Protein AF-A0A3D3JJ40-F1 (afdb_monomer)

Secondary structure (DSSP, 8-state):
--SEEEEEETTEEEEEE-TT----S----------S---EEEE-SS-EEEEEEEE--SEEEEEEEES-EEEEEEEEEEEEEEEEES-EEEEEEEEEEEEEEEE-SS-EEEEEEEEEEEEEEEE-SS-EEEEEEEEEEEEEE-SS-EEEEES--SEEEEEE-TT-EEEE-

Structure (mmCIF, N/CA/C/O backbone):
data_AF-A0A3D3JJ40-F1
#
_entry.id   AF-A0A3D3JJ40-F1
#
loop_
_atom_site.group_PDB
_atom_site.id
_atom_site.type_symbol
_atom_site.label_atom_id
_atom_site.label_alt_id
_atom_site.label_comp_id
_atom_site.label_asym_id
_atom_site.label_entity_id
_atom_site.label_seq_id
_atom_site.pdbx_PDB_ins_code
_atom_site.Cartn_x
_atom_site.Cartn_y
_atom_site.Cartn_z
_atom_site.occupancy
_atom_site.B_iso_or_equiv
_atom_site.auth_seq_id
_atom_site.auth_comp_id
_atom_site.auth_asym_id
_atom_site.auth_atom_id
_atom_site.pdbx_PDB_model_num
ATOM 1 N N . MET A 1 1 ? 10.612 1.073 -31.076 1.00 55.91 1 MET A N 1
ATOM 2 C CA . MET A 1 1 ? 10.721 1.375 -29.631 1.00 55.91 1 MET A CA 1
ATOM 3 C C . MET A 1 1 ? 11.819 0.487 -29.043 1.00 55.91 1 MET A C 1
ATOM 5 O O . MET A 1 1 ? 11.496 -0.611 -28.629 1.00 55.91 1 MET A O 1
ATOM 9 N N . PRO A 1 2 ? 13.107 0.867 -29.089 1.00 59.91 2 PRO A N 1
ATOM 10 C CA . PRO A 1 2 ? 14.167 -0.148 -29.028 1.00 59.91 2 PRO A CA 1
ATOM 11 C C . PRO A 1 2 ? 14.616 -0.590 -27.623 1.00 59.91 2 PRO A C 1
ATOM 13 O O . PRO A 1 2 ? 15.440 -1.486 -27.546 1.00 59.91 2 PRO A O 1
ATOM 16 N N . TYR A 1 3 ? 14.097 -0.005 -26.535 1.00 67.44 3 TYR A N 1
ATOM 17 C CA . TYR A 1 3 ? 14.652 -0.228 -25.184 1.00 67.44 3 TYR A CA 1
ATOM 18 C C . TYR A 1 3 ? 13.647 -0.715 -24.138 1.00 67.44 3 TYR A C 1
ATOM 20 O O . TYR A 1 3 ? 14.037 -0.947 -23.003 1.00 67.44 3 TYR A O 1
ATOM 28 N N . VAL A 1 4 ? 12.360 -0.835 -24.488 1.00 73.00 4 VAL A N 1
ATOM 29 C CA . VAL A 1 4 ? 11.354 -1.420 -23.587 1.00 73.00 4 VAL A CA 1
ATOM 30 C C . VAL A 1 4 ? 11.222 -2.887 -23.958 1.00 73.00 4 VAL A C 1
ATOM 32 O O . VAL A 1 4 ? 10.789 -3.202 -25.066 1.00 73.00 4 VAL A O 1
ATOM 35 N N . GLN A 1 5 ? 11.602 -3.765 -23.041 1.00 78.06 5 GLN A N 1
ATOM 36 C CA . GLN A 1 5 ? 11.422 -5.198 -23.175 1.00 78.06 5 GLN A CA 1
ATOM 37 C C . GLN A 1 5 ? 10.093 -5.603 -22.542 1.00 78.06 5 GLN A C 1
ATOM 39 O O . GLN A 1 5 ? 9.792 -5.257 -21.399 1.00 78.06 5 GLN A O 1
ATOM 44 N N . THR A 1 6 ? 9.305 -6.356 -23.302 1.00 84.25 6 THR A N 1
ATOM 45 C CA . THR A 1 6 ? 8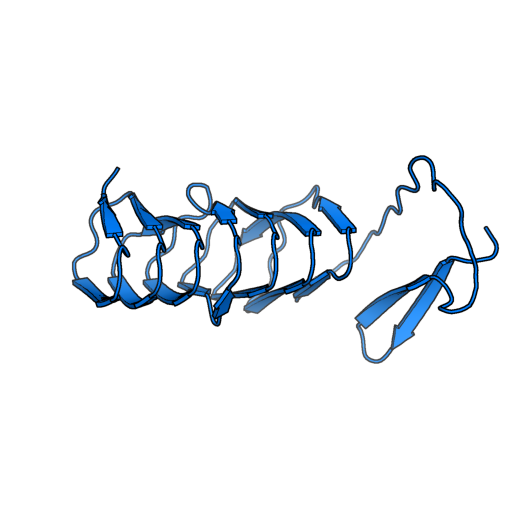.035 -6.931 -22.861 1.00 84.25 6 THR A CA 1
ATOM 46 C C . THR A 1 6 ? 8.141 -8.444 -22.945 1.00 84.25 6 THR A C 1
ATOM 48 O O . THR A 1 6 ? 8.342 -8.978 -24.039 1.00 84.25 6 THR A O 1
ATOM 51 N N . ARG A 1 7 ? 8.003 -9.148 -21.823 1.00 85.31 7 ARG A N 1
ATOM 52 C CA . ARG A 1 7 ? 7.985 -10.618 -21.805 1.00 85.31 7 ARG A CA 1
ATOM 53 C C . ARG A 1 7 ? 6.913 -11.140 -20.865 1.00 85.31 7 ARG A C 1
ATOM 55 O O . ARG A 1 7 ? 6.553 -10.464 -19.909 1.00 85.31 7 ARG A O 1
ATOM 62 N N . VAL A 1 8 ? 6.403 -12.335 -21.142 1.00 88.31 8 VAL A N 1
ATOM 63 C CA . VAL A 1 8 ? 5.472 -13.034 -20.251 1.00 88.31 8 VAL A CA 1
ATOM 64 C C . VAL A 1 8 ? 6.174 -14.271 -19.714 1.00 88.31 8 VAL A C 1
ATOM 66 O O . VAL A 1 8 ? 6.548 -15.148 -20.488 1.00 88.31 8 VAL A O 1
ATOM 69 N N . GLU A 1 9 ? 6.345 -14.341 -18.397 1.00 84.12 9 GLU A N 1
ATOM 70 C CA . GLU A 1 9 ? 7.010 -15.448 -17.707 1.00 84.12 9 GLU A CA 1
ATOM 71 C C . GLU A 1 9 ? 6.110 -15.944 -16.575 1.00 84.12 9 GLU A C 1
ATOM 73 O O . GLU A 1 9 ? 5.738 -15.184 -15.686 1.00 84.12 9 GLU A O 1
ATOM 78 N N . GLY A 1 10 ? 5.701 -17.216 -16.629 1.00 80.38 10 GLY A N 1
ATOM 79 C CA . GLY A 1 10 ? 4.912 -17.838 -15.557 1.00 80.38 10 GLY A CA 1
ATOM 80 C C . GLY A 1 10 ? 3.550 -17.184 -15.274 1.00 80.38 10 GLY A C 1
ATOM 81 O O . GLY A 1 10 ? 3.042 -17.313 -14.168 1.00 80.38 10 GLY A O 1
ATOM 82 N N . GLY A 1 11 ? 2.964 -16.477 -16.248 1.00 84.50 11 GLY A N 1
ATOM 83 C CA . GLY A 1 11 ? 1.719 -15.716 -16.070 1.00 84.50 11 GLY A CA 1
ATOM 84 C C . GLY A 1 11 ? 1.919 -14.256 -15.649 1.00 84.50 11 GLY A C 1
ATOM 85 O O . GLY A 1 11 ? 0.942 -13.515 -15.571 1.00 84.50 11 GLY A O 1
ATOM 86 N N . THR A 1 12 ? 3.164 -13.819 -15.452 1.00 87.69 12 THR A N 1
ATOM 87 C CA . THR A 1 12 ? 3.517 -12.427 -15.159 1.00 87.69 12 THR A CA 1
ATOM 88 C C . THR A 1 12 ? 3.954 -11.720 -16.436 1.00 87.69 12 THR A C 1
ATOM 90 O O . THR A 1 12 ? 4.900 -12.149 -17.097 1.00 87.69 12 THR A O 1
ATOM 93 N N . L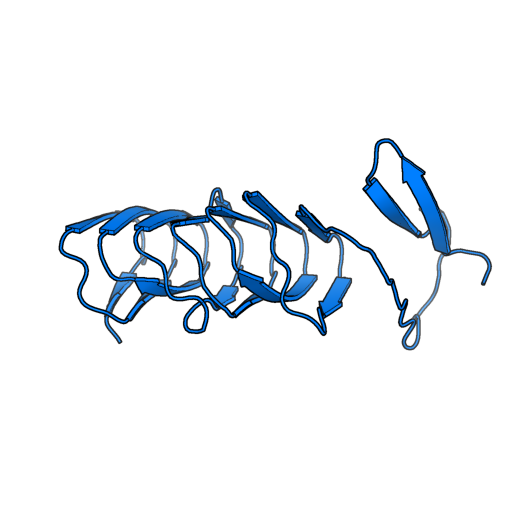EU A 1 13 ? 3.286 -10.619 -16.782 1.00 88.12 13 LEU A N 1
ATOM 94 C CA . LEU A 1 13 ? 3.773 -9.687 -17.797 1.00 88.12 13 LEU A CA 1
ATOM 95 C C . LEU A 1 13 ? 4.849 -8.791 -17.169 1.00 88.12 13 LEU A C 1
ATOM 97 O O . LEU A 1 13 ? 4.554 -8.008 -16.271 1.00 88.12 13 LEU A O 1
ATOM 101 N N . VAL A 1 14 ? 6.079 -8.892 -17.665 1.00 87.25 14 VAL A N 1
ATOM 102 C CA . VAL A 1 14 ? 7.226 -8.088 -17.237 1.00 87.25 14 VAL A CA 1
ATOM 103 C C . VAL A 1 14 ? 7.491 -7.006 -18.279 1.00 87.25 14 VAL A C 1
ATOM 105 O O . VAL A 1 14 ? 7.747 -7.306 -19.450 1.00 87.25 14 VAL A O 1
ATOM 108 N N . LEU A 1 15 ? 7.442 -5.750 -17.837 1.00 84.88 15 LEU A N 1
ATOM 109 C CA . LEU A 1 15 ? 7.838 -4.573 -18.605 1.00 84.88 15 LEU A CA 1
ATOM 110 C C . LEU A 1 15 ? 9.107 -3.995 -17.977 1.00 84.88 15 LEU A C 1
ATOM 112 O O . LEU A 1 15 ? 9.062 -3.519 -16.846 1.00 84.88 15 LEU A O 1
ATOM 116 N N . THR A 1 16 ? 10.229 -4.033 -18.693 1.00 81.81 16 THR A N 1
ATOM 117 C CA . THR A 1 16 ? 11.506 -3.494 -18.199 1.00 81.81 16 THR A CA 1
ATOM 118 C C . THR A 1 16 ? 12.198 -2.647 -19.255 1.00 81.81 16 THR A C 1
ATOM 120 O O . THR A 1 16 ? 11.929 -2.776 -20.450 1.00 81.81 16 THR A O 1
ATOM 123 N N . VAL A 1 17 ? 13.091 -1.770 -18.811 1.00 75.56 17 VAL A N 1
ATOM 124 C CA . VAL A 1 17 ? 14.057 -1.086 -19.675 1.00 75.56 17 VAL A CA 1
ATOM 125 C C . VAL A 1 17 ? 15.400 -1.802 -19.537 1.00 75.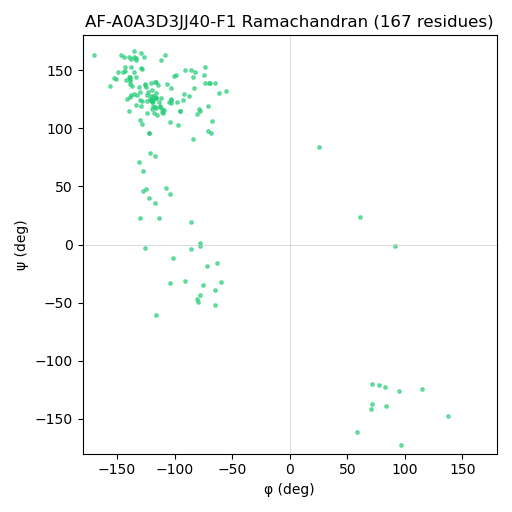56 17 VAL A C 1
ATOM 127 O O . VAL A 1 17 ? 15.692 -2.317 -18.463 1.00 75.56 17 VAL A O 1
ATOM 130 N N . ASP A 1 18 ? 16.184 -1.887 -20.612 1.00 70.94 18 ASP A N 1
ATOM 131 C CA . ASP A 1 18 ? 17.541 -2.448 -20.546 1.00 70.94 18 ASP A CA 1
ATOM 132 C C . ASP A 1 18 ? 18.448 -1.626 -19.613 1.00 70.94 18 ASP A C 1
ATOM 134 O O . ASP A 1 18 ? 18.566 -0.408 -19.769 1.00 70.94 18 ASP A O 1
ATOM 138 N N . ASP A 1 19 ? 19.146 -2.310 -18.701 1.00 59.44 19 ASP A N 1
ATOM 139 C CA . ASP A 1 19 ? 19.947 -1.712 -17.616 1.00 59.44 19 ASP A CA 1
ATOM 140 C C . ASP A 1 19 ? 21.133 -0.857 -18.100 1.00 59.44 19 ASP A C 1
ATOM 142 O O . ASP A 1 19 ? 21.696 -0.075 -17.335 1.00 59.44 19 ASP A O 1
ATOM 146 N N . ASN A 1 20 ? 21.530 -0.996 -19.368 1.00 60.41 20 ASN A N 1
ATOM 147 C CA . ASN A 1 20 ? 22.743 -0.391 -19.923 1.00 60.41 20 ASN A CA 1
ATOM 148 C C . ASN A 1 20 ? 22.460 0.689 -20.981 1.00 60.41 20 ASN A C 1
ATOM 150 O O . ASN A 1 20 ? 23.301 0.967 -21.840 1.00 60.41 20 ASN A O 1
ATOM 154 N N . VAL A 1 21 ? 21.260 1.272 -20.947 1.00 61.91 21 VAL A N 1
ATOM 155 C CA . VAL A 1 21 ? 20.835 2.305 -21.893 1.00 61.91 21 VAL A CA 1
ATOM 156 C C . VAL A 1 21 ? 20.509 3.593 -21.144 1.00 61.91 21 VAL A C 1
ATOM 158 O O . VAL A 1 21 ? 19.548 3.655 -20.380 1.00 61.91 21 VAL A O 1
ATOM 161 N N . ASP A 1 22 ? 21.268 4.657 -21.423 1.00 58.25 22 ASP A N 1
ATOM 162 C CA . ASP A 1 22 ? 20.836 6.014 -21.091 1.00 58.25 22 ASP A CA 1
ATOM 163 C C . ASP A 1 22 ? 19.681 6.392 -22.024 1.00 58.25 22 ASP A C 1
ATOM 165 O O . ASP A 1 22 ? 19.846 6.741 -23.195 1.00 58.25 22 ASP A O 1
ATOM 169 N N . ILE A 1 23 ? 18.475 6.238 -21.497 1.00 59.41 23 ILE A N 1
ATOM 170 C CA . ILE A 1 23 ? 17.219 6.553 -22.175 1.00 59.41 23 ILE A CA 1
ATOM 171 C C . ILE A 1 23 ? 16.910 8.062 -22.184 1.00 59.41 23 ILE A C 1
ATOM 173 O O . ILE A 1 23 ? 15.877 8.462 -22.731 1.00 59.41 23 ILE A O 1
ATOM 177 N N . GLY A 1 24 ? 17.784 8.905 -21.617 1.00 59.91 24 GLY A N 1
ATOM 178 C CA . GLY A 1 24 ? 17.580 10.344 -21.475 1.00 59.91 24 GLY A CA 1
ATOM 179 C C . GLY A 1 24 ? 16.319 10.701 -20.674 1.00 59.91 24 GLY A C 1
ATOM 180 O O . GLY A 1 24 ? 15.736 9.879 -19.965 1.00 59.91 24 GLY A O 1
ATOM 181 N N . ARG A 1 25 ? 15.841 11.949 -20.805 1.00 52.66 25 ARG A N 1
ATOM 182 C CA . ARG A 1 25 ? 14.486 12.331 -20.361 1.00 52.66 25 ARG A CA 1
ATOM 183 C C . ARG A 1 25 ? 13.463 11.638 -21.265 1.00 52.66 25 ARG A C 1
ATOM 185 O O . ARG A 1 25 ? 13.150 12.138 -22.344 1.00 52.66 25 ARG A O 1
ATOM 192 N N . MET A 1 26 ? 12.936 10.496 -20.832 1.00 55.66 26 MET A N 1
ATOM 193 C CA . MET A 1 26 ? 11.808 9.858 -21.507 1.00 55.66 26 MET A CA 1
ATOM 194 C C . MET A 1 26 ? 10.555 10.726 -21.354 1.00 55.66 26 MET A C 1
ATOM 196 O O . M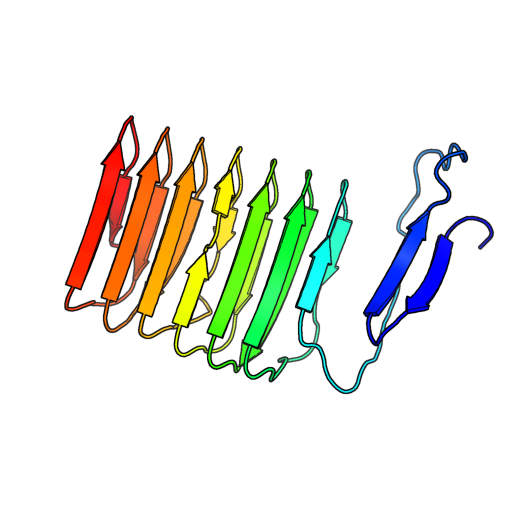ET A 1 26 ? 9.963 10.792 -20.282 1.00 55.66 26 MET A O 1
ATOM 200 N N . LEU A 1 27 ? 10.162 11.395 -22.439 1.00 50.56 27 LEU A N 1
ATOM 201 C CA . LEU A 1 27 ? 8.849 12.021 -22.572 1.00 50.56 27 LEU A CA 1
ATOM 202 C C . LEU A 1 27 ? 7.796 10.909 -22.723 1.00 50.56 27 LEU A C 1
ATOM 204 O O . LEU A 1 27 ? 7.893 10.090 -23.638 1.00 50.56 27 LEU A O 1
ATOM 208 N N . ASP A 1 28 ? 6.863 10.864 -21.772 1.00 58.66 28 ASP A N 1
ATOM 209 C CA . ASP A 1 28 ? 5.575 10.158 -21.745 1.00 58.66 28 ASP A CA 1
ATOM 210 C C . ASP A 1 28 ? 5.446 8.910 -22.635 1.00 58.66 28 ASP A C 1
ATOM 212 O O . ASP A 1 28 ? 4.876 8.938 -23.728 1.00 58.66 28 ASP A O 1
ATOM 216 N N . LYS A 1 29 ? 5.911 7.758 -22.133 1.00 67.75 29 LYS A N 1
ATOM 217 C CA . LYS A 1 29 ? 5.549 6.454 -22.706 1.00 67.75 29 LYS A CA 1
ATOM 218 C C . LYS A 1 29 ? 4.408 5.832 -21.916 1.00 67.75 29 LYS A C 1
ATOM 220 O O . LYS A 1 29 ? 4.619 5.271 -20.848 1.00 67.75 29 LYS A O 1
ATOM 225 N N . THR A 1 30 ? 3.207 5.908 -22.479 1.00 77.69 30 THR A N 1
ATOM 226 C CA . THR A 1 30 ? 2.040 5.174 -21.978 1.00 77.69 30 THR A CA 1
ATOM 227 C C . THR A 1 30 ? 2.007 3.788 -22.618 1.00 77.69 30 THR A C 1
ATOM 229 O O . THR A 1 30 ? 2.080 3.673 -23.841 1.00 77.69 30 THR A O 1
ATOM 232 N N . ILE A 1 31 ? 1.897 2.739 -21.803 1.00 82.75 31 ILE A N 1
ATOM 233 C CA . ILE A 1 31 ? 1.698 1.360 -22.262 1.00 82.75 31 ILE A CA 1
ATOM 234 C C . ILE A 1 31 ? 0.283 0.951 -21.860 1.00 82.75 31 ILE A C 1
ATOM 236 O O . ILE A 1 31 ? -0.038 0.905 -20.676 1.00 82.75 31 ILE A O 1
ATOM 240 N N . SER A 1 32 ? -0.564 0.666 -22.846 1.00 85.12 32 SER A N 1
ATOM 241 C CA . SER A 1 32 ? -1.916 0.158 -22.611 1.00 85.12 32 SER A CA 1
ATOM 242 C C . SER A 1 32 ? -1.901 -1.365 -22.632 1.00 85.12 32 SER A C 1
ATOM 244 O O . SER A 1 32 ? -1.461 -1.972 -23.607 1.00 85.12 32 SER A O 1
ATOM 246 N N . ILE A 1 33 ? -2.385 -1.977 -21.553 1.00 84.88 33 ILE A N 1
ATOM 247 C CA . ILE A 1 33 ? -2.460 -3.430 -21.393 1.00 84.88 33 ILE A CA 1
ATOM 248 C C . ILE A 1 33 ? -3.924 -3.812 -21.198 1.00 84.88 33 ILE A C 1
ATOM 250 O O . ILE A 1 33 ? -4.614 -3.224 -20.368 1.00 84.88 33 ILE A O 1
ATOM 254 N N . THR A 1 34 ? -4.380 -4.832 -21.920 1.00 86.31 34 THR A N 1
ATOM 255 C CA . THR A 1 34 ? -5.681 -5.466 -21.688 1.00 86.31 34 THR A CA 1
ATOM 256 C C . THR A 1 34 ? -5.451 -6.908 -21.273 1.00 86.31 34 THR A C 1
ATOM 258 O O . THR A 1 34 ? -4.763 -7.655 -21.966 1.00 86.31 34 THR A O 1
ATOM 261 N N . ILE A 1 35 ? -6.018 -7.296 -20.135 1.00 85.06 35 ILE A N 1
ATOM 262 C CA . ILE A 1 35 ? -5.845 -8.620 -19.533 1.00 85.06 35 ILE A CA 1
ATOM 263 C C . ILE A 1 35 ? -7.173 -9.114 -18.959 1.00 85.06 35 ILE A C 1
ATOM 265 O O . ILE A 1 35 ? -7.944 -8.311 -18.437 1.00 85.06 35 ILE A O 1
ATOM 269 N N . PRO A 1 36 ? -7.452 -10.426 -19.033 1.00 79.81 36 PRO A N 1
ATOM 270 C CA . PRO A 1 36 ? -8.716 -10.980 -18.556 1.00 79.81 36 PRO A CA 1
ATOM 271 C C . PRO A 1 36 ? -8.788 -11.061 -17.027 1.00 79.81 36 PRO A C 1
ATOM 273 O O . PRO A 1 36 ? -9.854 -10.881 -16.453 1.00 79.81 36 PRO A O 1
ATOM 276 N N . ASN A 1 37 ? -7.660 -11.339 -16.368 1.00 85.69 37 ASN A N 1
ATOM 277 C CA . ASN A 1 37 ? -7.551 -11.455 -14.918 1.00 85.69 37 ASN A CA 1
ATOM 278 C C . ASN A 1 37 ? -6.222 -10.848 -14.465 1.00 85.69 37 ASN A C 1
ATOM 280 O O . ASN A 1 37 ? -5.203 -11.043 -15.127 1.00 85.69 37 ASN A O 1
ATOM 284 N N . LEU A 1 38 ? -6.233 -10.156 -13.326 1.00 91.25 38 LEU A N 1
ATOM 285 C CA . LEU A 1 38 ? -5.034 -9.619 -12.690 1.00 91.25 38 LEU A CA 1
ATOM 286 C C . LEU A 1 38 ? -5.062 -9.943 -11.200 1.00 91.25 38 LEU A C 1
ATOM 288 O O . LEU A 1 38 ? -5.981 -9.526 -10.499 1.00 91.25 38 LEU A O 1
ATOM 292 N N . SER A 1 39 ? -4.057 -10.675 -10.728 1.00 92.75 39 SER A N 1
ATOM 293 C CA . SER A 1 39 ? -3.890 -11.041 -9.316 1.00 92.75 39 SER A CA 1
ATOM 294 C C . SER A 1 39 ? -2.856 -10.185 -8.587 1.00 92.75 39 SER A C 1
ATOM 296 O O . SER A 1 39 ? -2.809 -10.209 -7.359 1.00 92.75 39 SER A O 1
ATOM 298 N N . GLY A 1 40 ? -2.051 -9.389 -9.296 1.00 94.25 40 GLY A N 1
ATOM 299 C CA . GLY A 1 40 ? -1.115 -8.488 -8.641 1.00 94.25 40 GLY A CA 1
ATOM 300 C C . GLY A 1 40 ? -0.443 -7.473 -9.552 1.00 94.25 40 GLY A C 1
ATOM 301 O O . GLY A 1 40 ? -0.461 -7.603 -10.770 1.00 94.25 40 GLY A O 1
ATOM 302 N N . ILE A 1 41 ? 0.123 -6.441 -8.936 1.00 94.62 41 ILE A N 1
ATOM 303 C CA . ILE A 1 41 ? 0.852 -5.352 -9.584 1.00 94.62 41 ILE A CA 1
ATOM 304 C C . ILE A 1 41 ? 2.158 -5.161 -8.818 1.00 94.62 41 ILE A C 1
ATOM 306 O O . ILE A 1 41 ? 2.138 -4.984 -7.599 1.00 94.62 41 ILE A O 1
ATOM 310 N N . GLU A 1 42 ? 3.277 -5.149 -9.537 1.00 94.88 42 GLU A N 1
ATOM 311 C CA . GLU A 1 42 ? 4.593 -4.824 -8.996 1.00 94.88 42 GLU A CA 1
ATOM 312 C C . GLU A 1 42 ? 5.165 -3.606 -9.725 1.00 94.88 42 GLU A C 1
ATOM 314 O O . GLU A 1 42 ? 5.257 -3.595 -10.952 1.00 94.88 42 GLU A O 1
ATOM 319 N N . LEU A 1 43 ? 5.516 -2.567 -8.965 1.00 92.62 43 LEU A N 1
ATOM 320 C CA . LEU A 1 43 ? 6.106 -1.330 -9.473 1.00 92.62 43 LEU A CA 1
ATOM 321 C C . LEU A 1 43 ? 7.474 -1.089 -8.838 1.00 92.62 43 LEU A C 1
ATOM 323 O O . LEU A 1 43 ? 7.660 -1.243 -7.630 1.00 92.62 43 LEU A O 1
ATOM 327 N N . SER A 1 44 ? 8.428 -0.641 -9.641 1.00 90.19 44 SER A N 1
ATOM 328 C CA . SER A 1 44 ? 9.760 -0.263 -9.178 1.00 90.19 44 SER A CA 1
ATOM 329 C C . SER A 1 44 ? 10.249 1.005 -9.881 1.00 90.19 44 SER A C 1
ATOM 331 O O . SER A 1 44 ? 9.703 1.428 -10.907 1.00 90.19 44 SER A O 1
ATOM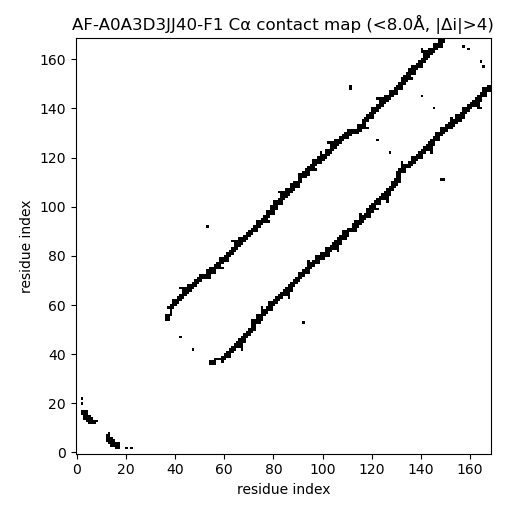 333 N N . GLY A 1 45 ? 11.253 1.658 -9.290 1.00 86.00 45 GLY A N 1
ATOM 334 C CA . GLY A 1 45 ? 11.810 2.911 -9.801 1.00 86.00 45 GLY A CA 1
ATOM 335 C C . GLY A 1 45 ? 10.858 4.095 -9.606 1.00 86.00 45 GLY A C 1
ATOM 336 O O . GLY A 1 45 ? 10.503 4.422 -8.476 1.00 86.00 45 GLY A O 1
ATOM 337 N N . SER A 1 46 ? 10.460 4.738 -10.703 1.00 86.25 46 SER A N 1
ATOM 338 C CA . SER A 1 46 ? 9.522 5.873 -10.729 1.00 86.25 46 SER A CA 1
ATOM 339 C C . SER A 1 46 ? 8.392 5.581 -11.713 1.00 86.25 46 SER A C 1
ATOM 341 O O . SER A 1 46 ? 8.266 6.230 -12.751 1.00 86.25 46 SER A O 1
ATOM 343 N N . SER A 1 47 ? 7.614 4.542 -11.409 1.00 88.06 47 SER A N 1
ATOM 344 C CA . SER A 1 47 ? 6.567 4.028 -12.294 1.00 88.06 47 SER A CA 1
ATOM 345 C C . SER A 1 47 ? 5.182 4.535 -11.892 1.00 88.06 47 SER A C 1
ATOM 347 O O . SER A 1 47 ? 4.888 4.688 -10.707 1.00 88.06 47 SER A O 1
ATOM 349 N N . VAL A 1 48 ? 4.307 4.761 -12.875 1.00 91.31 48 VAL A N 1
ATOM 350 C CA . VAL A 1 48 ? 2.906 5.148 -12.652 1.00 91.31 48 VAL A CA 1
ATOM 351 C C . VAL A 1 48 ? 1.988 4.110 -13.285 1.00 91.31 48 VAL A C 1
ATOM 353 O O . VAL A 1 48 ? 2.076 3.847 -14.481 1.00 91.31 48 VAL A O 1
ATOM 356 N N . PHE A 1 49 ? 1.091 3.538 -12.482 1.00 92.69 49 PHE A N 1
ATOM 357 C CA . PHE A 1 49 ? 0.046 2.620 -12.927 1.00 92.69 49 PHE A CA 1
ATOM 358 C C . PHE A 1 49 ? -1.341 3.219 -12.686 1.00 92.69 49 PHE A C 1
ATOM 360 O O . PHE A 1 49 ? -1.612 3.823 -11.644 1.00 92.69 49 PHE A O 1
ATOM 367 N N . SER A 1 50 ? -2.247 3.033 -13.642 1.00 93.38 50 SER A N 1
ATOM 368 C CA . SER A 1 50 ? -3.650 3.431 -13.522 1.00 93.38 50 SER A CA 1
ATOM 369 C C . SER A 1 50 ? -4.545 2.360 -14.133 1.00 93.38 50 SER A C 1
ATOM 371 O O . SER A 1 50 ? -4.484 2.111 -15.335 1.00 93.38 50 SER A O 1
ATOM 373 N N . GLY A 1 51 ? -5.361 1.722 -13.295 1.00 90.62 51 GLY A N 1
ATOM 374 C CA . GLY A 1 51 ? -6.401 0.796 -13.731 1.00 90.62 51 GLY A CA 1
ATOM 375 C C . GLY A 1 51 ? -7.665 1.550 -14.140 1.00 90.62 51 GLY A C 1
ATOM 376 O O . GLY A 1 51 ? -8.100 2.456 -13.432 1.00 90.62 51 GLY A O 1
ATOM 377 N N . THR A 1 52 ? -8.254 1.177 -15.274 1.00 89.19 52 THR A N 1
ATOM 378 C CA . THR A 1 52 ? -9.503 1.768 -15.785 1.00 89.19 52 THR A CA 1
ATOM 379 C C . THR A 1 52 ? -10.748 1.028 -15.310 1.00 89.19 52 THR A C 1
ATOM 381 O O . THR A 1 52 ? -11.790 1.647 -15.117 1.00 89.19 52 THR A O 1
ATOM 384 N N . ASP A 1 53 ? -10.634 -0.283 -15.096 1.00 90.94 53 ASP A N 1
ATOM 385 C CA . ASP A 1 53 ? -11.739 -1.161 -14.715 1.00 90.94 53 ASP A CA 1
ATOM 386 C C . ASP A 1 53 ? -11.634 -1.623 -13.258 1.00 90.94 53 ASP A C 1
ATOM 388 O O . ASP A 1 53 ? -10.575 -1.564 -12.629 1.00 90.94 53 ASP A O 1
ATOM 392 N N . THR A 1 54 ? -12.748 -2.129 -12.720 1.00 92.69 54 THR A N 1
ATOM 393 C CA . THR A 1 54 ? -12.751 -2.784 -11.405 1.00 92.69 54 THR A CA 1
ATOM 394 C C . THR A 1 54 ? -12.248 -4.216 -11.534 1.00 92.69 54 THR A C 1
ATOM 396 O O . THR A 1 54 ? -12.929 -5.079 -12.095 1.00 92.69 54 THR A O 1
ATOM 399 N N . LEU A 1 55 ? -11.079 -4.484 -10.963 1.00 93.50 55 LEU A N 1
ATOM 400 C CA . LEU A 1 55 ? -10.482 -5.815 -10.921 1.00 93.50 55 LEU A CA 1
ATOM 401 C C . LEU A 1 55 ? -11.198 -6.696 -9.894 1.00 93.50 55 LEU A C 1
ATOM 403 O O . LEU A 1 55 ? -11.629 -6.211 -8.852 1.00 93.50 55 LEU A O 1
ATOM 407 N N . ARG A 1 56 ? -11.323 -8.000 -10.158 1.00 95.56 56 ARG A N 1
ATOM 408 C CA . ARG A 1 56 ? -12.051 -8.932 -9.274 1.00 95.56 56 ARG A CA 1
ATOM 409 C C . ARG A 1 56 ? -11.231 -10.150 -8.817 1.00 95.56 56 ARG A C 1
ATOM 411 O O . ARG A 1 56 ? -11.716 -11.274 -8.942 1.00 95.56 56 ARG A O 1
ATOM 418 N N . PRO A 1 57 ? -9.984 -9.981 -8.342 1.00 94.94 57 PRO A N 1
ATOM 419 C CA . PRO A 1 57 ? -9.214 -11.101 -7.818 1.00 94.94 57 PRO A CA 1
ATOM 420 C C . PRO A 1 57 ? -9.743 -11.544 -6.451 1.00 94.94 57 PRO A C 1
ATOM 422 O O . PRO A 1 57 ? -10.247 -10.737 -5.677 1.00 94.94 57 PRO A O 1
ATOM 425 N N . THR A 1 58 ? -9.562 -12.816 -6.102 1.00 95.94 58 THR A N 1
ATOM 426 C CA . THR A 1 58 ? -9.758 -13.266 -4.716 1.00 95.94 58 THR A CA 1
ATOM 427 C C . THR A 1 58 ? -8.724 -12.614 -3.795 1.00 95.94 58 THR A C 1
ATOM 429 O O . THR A 1 58 ? -9.090 -11.960 -2.818 1.00 95.94 58 THR A O 1
ATOM 432 N N . ASP A 1 59 ? -7.450 -12.729 -4.171 1.00 97.06 59 ASP A N 1
ATOM 433 C CA . ASP A 1 59 ? -6.308 -12.139 -3.481 1.00 97.06 59 ASP A CA 1
ATOM 434 C C . ASP A 1 59 ? -5.599 -11.175 -4.422 1.00 97.06 59 ASP A C 1
ATOM 436 O O . ASP A 1 59 ? -5.193 -11.575 -5.515 1.00 97.06 59 ASP A O 1
ATOM 440 N N . PHE A 1 60 ? -5.458 -9.918 -4.005 1.00 97.38 60 PHE A N 1
ATOM 441 C CA . PHE A 1 60 ? -4.802 -8.893 -4.804 1.00 97.38 60 PHE A CA 1
ATOM 442 C C . PHE A 1 60 ? -3.464 -8.485 -4.195 1.00 97.38 60 PHE A C 1
ATOM 444 O O . PHE A 1 60 ? -3.433 -7.890 -3.119 1.00 97.38 60 PHE A O 1
ATOM 451 N N . GLN A 1 61 ? -2.363 -8.795 -4.878 1.00 97.56 61 GLN A N 1
ATOM 452 C CA . GLN A 1 61 ? -1.008 -8.495 -4.421 1.00 97.56 61 GLN A CA 1
ATOM 453 C C . GLN A 1 61 ? -0.508 -7.173 -5.016 1.00 97.56 61 GLN A C 1
ATOM 455 O O . GLN A 1 61 ? -0.308 -7.065 -6.220 1.00 97.56 61 GLN A O 1
ATOM 460 N N . LEU A 1 62 ? -0.268 -6.167 -4.185 1.00 97.00 62 LEU A N 1
ATOM 461 C CA . LEU A 1 62 ? 0.196 -4.846 -4.600 1.00 97.00 62 LEU A CA 1
ATOM 462 C C . LEU A 1 62 ? 1.565 -4.562 -3.985 1.00 97.00 62 LEU A C 1
ATOM 464 O O . LEU A 1 62 ? 1.687 -4.403 -2.770 1.00 97.00 62 LEU A O 1
ATOM 468 N N . THR A 1 63 ? 2.592 -4.481 -4.824 1.00 96.88 63 THR A N 1
ATOM 469 C CA . THR A 1 63 ? 3.970 -4.223 -4.399 1.00 96.88 63 THR A CA 1
ATOM 470 C C . THR A 1 63 ? 4.517 -2.992 -5.110 1.00 96.88 63 THR A C 1
ATOM 472 O O . THR A 1 63 ? 4.411 -2.872 -6.328 1.00 96.88 63 THR A O 1
ATOM 475 N N . ALA A 1 64 ? 5.120 -2.068 -4.366 1.00 94.06 64 ALA A N 1
ATOM 476 C CA . ALA A 1 64 ? 5.823 -0.928 -4.941 1.00 94.06 64 ALA A CA 1
ATOM 477 C C . ALA A 1 64 ? 7.119 -0.646 -4.194 1.00 94.06 64 ALA A C 1
ATOM 479 O O . ALA A 1 64 ? 7.173 -0.683 -2.964 1.00 94.06 64 ALA A O 1
ATOM 480 N N . SER A 1 65 ? 8.139 -0.297 -4.966 1.00 91.25 65 SER A N 1
ATOM 481 C CA . SER A 1 65 ? 9.407 0.231 -4.482 1.00 91.25 65 SER A CA 1
ATOM 482 C C . SER A 1 65 ? 9.768 1.523 -5.221 1.00 91.25 65 SER A C 1
ATOM 484 O O . SER A 1 65 ? 9.361 1.745 -6.368 1.00 91.25 65 SER A O 1
ATOM 486 N N . GLY A 1 66 ? 10.521 2.400 -4.556 1.00 89.31 66 GLY A N 1
ATOM 487 C CA . GLY A 1 66 ? 10.969 3.675 -5.124 1.00 89.31 66 GLY A CA 1
ATOM 488 C C . GLY A 1 66 ? 9.923 4.788 -5.002 1.00 89.31 66 GLY A C 1
ATOM 489 O O . GLY A 1 66 ? 9.288 4.932 -3.962 1.00 89.31 66 GLY A O 1
ATOM 490 N N . ALA A 1 67 ? 9.764 5.602 -6.044 1.00 91.19 67 ALA A N 1
ATOM 491 C CA . ALA A 1 67 ? 8.847 6.745 -6.109 1.00 91.19 67 ALA A CA 1
ATOM 492 C C . ALA A 1 67 ? 7.649 6.443 -7.028 1.00 91.19 67 ALA A C 1
ATOM 494 O O . ALA A 1 67 ? 7.319 7.211 -7.934 1.00 91.19 67 ALA A O 1
ATOM 495 N N . SER A 1 68 ? 7.033 5.278 -6.821 1.00 93.00 68 SER A N 1
ATOM 496 C CA . SER A 1 68 ? 5.982 4.751 -7.697 1.00 93.00 68 SER A CA 1
ATOM 497 C C . SER A 1 68 ? 4.575 5.177 -7.264 1.00 93.00 68 SER A C 1
ATOM 499 O O . SER A 1 68 ? 4.300 5.347 -6.076 1.00 93.00 68 SER A O 1
ATOM 501 N N . GLN A 1 69 ? 3.655 5.312 -8.218 1.00 94.94 69 GLN A N 1
ATOM 502 C CA . GLN A 1 69 ? 2.254 5.651 -7.962 1.00 94.94 69 GLN A CA 1
ATOM 503 C C . GLN A 1 69 ? 1.316 4.623 -8.589 1.00 94.94 69 GLN A C 1
ATOM 505 O O . GLN A 1 69 ? 1.511 4.212 -9.730 1.00 94.94 69 GLN A O 1
ATOM 510 N N . CYS A 1 70 ? 0.270 4.236 -7.865 1.00 95.75 70 CYS A N 1
ATOM 511 C CA . CYS A 1 70 ? -0.730 3.301 -8.363 1.00 95.75 70 CYS A CA 1
ATOM 512 C C . CYS A 1 70 ? -2.138 3.745 -7.974 1.00 95.75 70 CYS A C 1
ATOM 514 O O . CYS A 1 70 ? -2.411 4.010 -6.803 1.00 95.75 70 CYS A O 1
ATOM 516 N N . THR A 1 71 ? -3.031 3.802 -8.962 1.00 97.12 71 THR A N 1
ATOM 517 C CA . THR A 1 71 ? -4.473 3.980 -8.759 1.00 97.12 71 THR A CA 1
ATOM 518 C C . THR A 1 71 ? -5.208 2.777 -9.328 1.00 97.12 71 THR A C 1
ATOM 520 O O . THR A 1 71 ? -5.038 2.456 -10.506 1.00 97.12 71 THR A O 1
ATOM 523 N N . VAL A 1 72 ? -6.015 2.104 -8.508 1.00 96.44 72 VAL A N 1
ATOM 524 C CA . VAL A 1 72 ? -6.744 0.905 -8.931 1.00 96.44 72 VAL A CA 1
ATOM 525 C C . VAL A 1 72 ? -8.051 0.730 -8.162 1.00 96.44 72 VAL A C 1
ATOM 527 O O . VAL A 1 72 ? -8.121 0.983 -6.960 1.00 96.44 72 VAL A O 1
ATOM 530 N N . ALA A 1 73 ? -9.080 0.258 -8.866 1.00 96.75 73 ALA A N 1
ATOM 531 C CA . ALA A 1 73 ? -10.337 -0.175 -8.275 1.00 96.75 73 ALA A CA 1
ATOM 532 C C . ALA A 1 73 ? -10.396 -1.708 -8.229 1.00 96.75 73 ALA A C 1
ATOM 534 O O . ALA A 1 73 ? -10.074 -2.373 -9.218 1.00 96.75 73 ALA A O 1
ATOM 535 N N . CYS A 1 74 ? -10.820 -2.287 -7.105 1.00 96.38 74 CYS A N 1
ATOM 536 C CA . CYS A 1 74 ? -10.944 -3.736 -6.967 1.00 96.38 74 CYS A CA 1
ATOM 537 C C . CYS A 1 74 ? -12.153 -4.178 -6.129 1.00 96.38 74 CYS A C 1
ATOM 539 O O . CYS A 1 74 ? -12.625 -3.460 -5.253 1.00 96.38 74 CYS A O 1
ATOM 541 N N . ALA A 1 75 ? -12.647 -5.382 -6.407 1.00 97.19 75 ALA A N 1
ATOM 542 C CA . ALA A 1 75 ? -13.596 -6.119 -5.585 1.00 97.19 75 ALA A CA 1
ATOM 543 C C . ALA A 1 75 ? -12.961 -7.467 -5.216 1.00 97.19 75 ALA A C 1
ATOM 545 O O . ALA A 1 75 ? -12.992 -8.397 -6.023 1.00 97.19 75 ALA A O 1
ATOM 546 N N . ALA A 1 76 ? -12.349 -7.547 -4.033 1.00 97.12 76 ALA A N 1
ATOM 547 C CA . ALA A 1 76 ? -11.511 -8.680 -3.630 1.00 97.12 76 ALA A CA 1
ATOM 548 C C . ALA A 1 76 ? -11.887 -9.249 -2.257 1.00 97.12 76 ALA A C 1
ATOM 550 O O . ALA A 1 76 ? -12.584 -8.608 -1.479 1.00 97.12 76 ALA A O 1
ATOM 551 N N . GLN A 1 77 ? -11.414 -10.449 -1.918 1.00 97.94 77 GLN A N 1
ATOM 552 C CA . GLN A 1 77 ? -11.486 -10.910 -0.526 1.00 97.94 77 GLN A CA 1
ATOM 553 C C . GLN A 1 77 ? -10.355 -10.283 0.285 1.00 97.94 77 GLN A C 1
ATOM 555 O O . GLN A 1 77 ? -10.589 -9.709 1.347 1.00 97.94 77 GLN A O 1
ATOM 560 N N . ARG A 1 78 ? -9.123 -10.352 -0.225 1.00 98.38 78 ARG A N 1
ATOM 561 C CA . ARG A 1 78 ? -7.939 -9.839 0.468 1.00 98.38 78 ARG A CA 1
ATOM 562 C C . ARG A 1 78 ? -7.125 -8.951 -0.457 1.00 98.38 78 ARG A C 1
ATOM 564 O O . ARG A 1 78 ? -6.809 -9.342 -1.576 1.00 98.38 78 ARG A O 1
ATOM 571 N N . VAL A 1 79 ? -6.753 -7.774 0.031 1.00 98.56 79 VAL A N 1
ATOM 572 C CA . VAL A 1 79 ? -5.817 -6.871 -0.644 1.00 98.56 79 VAL A CA 1
ATOM 573 C C . VAL A 1 79 ? -4.545 -6.801 0.186 1.00 98.56 79 VAL A C 1
ATOM 575 O O . VAL A 1 79 ? -4.579 -6.387 1.342 1.00 98.56 79 VAL A O 1
ATOM 578 N N . PHE A 1 80 ? -3.428 -7.209 -0.402 1.00 98.44 80 PHE A N 1
ATOM 579 C CA . PHE A 1 80 ? -2.109 -7.191 0.213 1.00 98.44 80 PHE A CA 1
ATOM 580 C C . PHE A 1 80 ? -1.314 -6.021 -0.348 1.00 98.44 80 PHE A C 1
ATOM 582 O O . PHE A 1 80 ? -1.141 -5.927 -1.558 1.00 98.44 80 PHE A O 1
ATOM 589 N N . VAL A 1 81 ? -0.809 -5.146 0.518 1.00 97.88 81 VAL A N 1
ATOM 590 C CA . VAL A 1 81 ? 0.023 -4.004 0.119 1.00 97.88 81 VAL A CA 1
ATOM 591 C C . VAL A 1 81 ? 1.401 -4.125 0.755 1.00 97.88 81 VAL A C 1
ATOM 593 O O . VAL A 1 81 ? 1.522 -4.280 1.972 1.00 97.88 81 VAL A O 1
ATOM 596 N N . SER A 1 82 ? 2.441 -4.029 -0.069 1.00 97.00 82 SER A N 1
ATOM 597 C CA . SER A 1 82 ? 3.833 -3.900 0.352 1.00 97.00 82 SER A CA 1
ATOM 598 C C . SER A 1 82 ? 4.468 -2.703 -0.350 1.00 97.00 82 SER A C 1
ATOM 600 O O . SER A 1 82 ? 4.439 -2.598 -1.574 1.00 97.00 82 SER A O 1
ATOM 602 N N . SER A 1 83 ? 5.007 -1.765 0.421 1.00 93.88 83 SER A N 1
ATOM 603 C CA . SER A 1 83 ? 5.409 -0.453 -0.080 1.00 93.88 83 SER A CA 1
ATOM 604 C C . SER A 1 83 ? 6.712 0.003 0.567 1.00 93.88 83 SER A C 1
ATOM 606 O O . SER A 1 83 ? 6.802 0.087 1.792 1.00 93.88 83 SER A O 1
ATOM 608 N N . SER A 1 84 ? 7.720 0.334 -0.236 1.00 91.56 84 SER A N 1
ATOM 609 C CA . SER A 1 84 ? 8.994 0.871 0.252 1.00 91.56 84 SER A CA 1
ATOM 610 C C . SER A 1 84 ? 9.442 2.095 -0.547 1.00 91.56 84 SER A C 1
ATOM 612 O O . SER A 1 84 ? 9.246 2.184 -1.758 1.00 91.56 84 SER A O 1
ATOM 614 N N . GLY A 1 85 ? 10.069 3.057 0.134 1.00 89.81 85 GLY A N 1
ATOM 615 C CA . GLY A 1 85 ? 10.509 4.312 -0.479 1.00 89.81 85 GLY A CA 1
ATOM 616 C C . GLY A 1 85 ? 9.480 5.429 -0.310 1.00 89.81 85 GLY A C 1
ATOM 617 O O . GLY A 1 85 ? 9.103 5.743 0.813 1.00 89.81 85 GLY A O 1
ATOM 618 N N . ALA A 1 86 ? 9.060 6.059 -1.404 1.00 92.31 86 ALA A N 1
ATOM 619 C CA . ALA A 1 86 ? 8.150 7.208 -1.439 1.00 92.31 86 ALA A CA 1
AT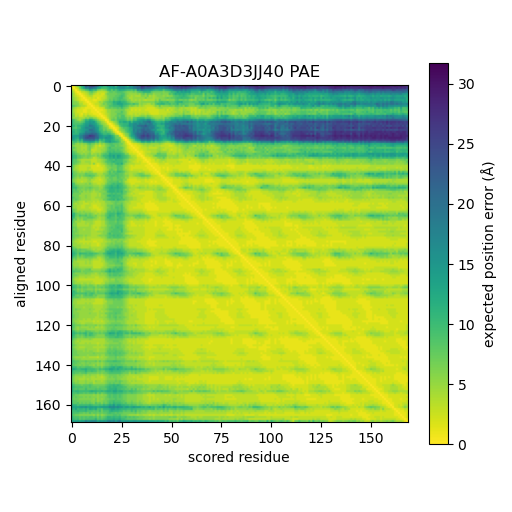OM 620 C C . ALA A 1 86 ? 6.972 6.947 -2.393 1.00 92.31 86 ALA A C 1
ATOM 622 O O . ALA A 1 86 ? 6.638 7.770 -3.247 1.00 92.31 86 ALA A O 1
ATOM 623 N N . SER A 1 87 ? 6.375 5.762 -2.283 1.00 94.19 87 SER A N 1
ATOM 624 C CA . SER A 1 87 ? 5.280 5.326 -3.143 1.00 94.19 87 SER A CA 1
ATOM 625 C C . SER A 1 87 ? 3.908 5.778 -2.646 1.00 94.19 87 SER A C 1
ATOM 627 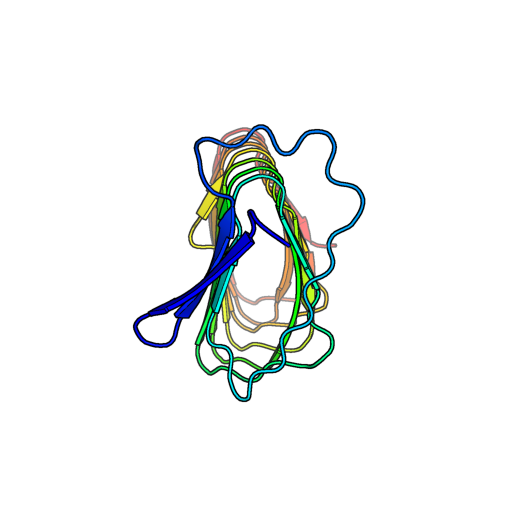O O . SER A 1 87 ? 3.665 5.911 -1.445 1.00 94.19 87 SER A O 1
ATOM 629 N N . ALA A 1 88 ? 2.989 5.990 -3.587 1.00 96.19 88 ALA A N 1
ATOM 630 C CA . ALA A 1 88 ? 1.616 6.393 -3.313 1.00 96.19 88 ALA A CA 1
ATOM 631 C C . ALA A 1 88 ? 0.609 5.413 -3.922 1.00 96.19 88 ALA A C 1
ATOM 633 O O . ALA A 1 88 ? 0.631 5.139 -5.121 1.00 96.19 88 ALA A O 1
ATOM 634 N N . TRP A 1 89 ? -0.323 4.944 -3.101 1.00 97.31 89 TRP A N 1
ATOM 635 C CA . TRP A 1 89 ? -1.416 4.069 -3.505 1.00 97.31 89 TRP A CA 1
ATOM 636 C C . TRP A 1 89 ? -2.750 4.784 -3.352 1.00 97.31 89 TRP A C 1
ATOM 638 O O . TRP A 1 89 ? -2.994 5.441 -2.337 1.00 97.31 89 TRP A O 1
ATOM 648 N N . LYS A 1 90 ? -3.624 4.618 -4.340 1.00 98.19 90 LYS A N 1
ATOM 649 C CA . LYS A 1 90 ? -5.039 4.961 -4.269 1.00 98.19 90 LYS A CA 1
ATOM 650 C C . LYS A 1 90 ? -5.856 3.719 -4.607 1.00 98.19 90 LYS A C 1
ATOM 652 O O . LYS A 1 90 ? -5.784 3.219 -5.729 1.00 98.19 90 LYS A O 1
ATOM 657 N N . LEU A 1 91 ? -6.576 3.218 -3.611 1.00 98.12 91 LEU A N 1
ATOM 658 C CA . LEU A 1 91 ? -7.359 1.993 -3.686 1.00 98.12 91 LEU A CA 1
ATOM 659 C C . LEU A 1 91 ? -8.837 2.330 -3.511 1.00 98.12 91 LEU A C 1
ATOM 661 O O . LEU A 1 91 ? -9.225 2.951 -2.519 1.00 98.12 91 LEU A O 1
ATOM 665 N N . ASP A 1 92 ? -9.643 1.886 -4.467 1.00 98.25 92 ASP A N 1
ATOM 666 C CA . ASP A 1 92 ? -11.090 2.077 -4.493 1.00 98.25 92 ASP A CA 1
ATOM 667 C C . ASP A 1 92 ? -11.815 0.726 -4.677 1.00 98.25 92 ASP A C 1
ATOM 669 O O . ASP A 1 92 ? -11.221 -0.258 -5.129 1.00 98.25 92 ASP A O 1
ATOM 673 N N . GLY A 1 93 ? -13.108 0.665 -4.346 1.00 97.38 93 GLY A N 1
ATOM 674 C CA . GLY A 1 93 ? -13.971 -0.499 -4.571 1.00 97.38 93 GLY A CA 1
ATOM 675 C C . GLY A 1 93 ? -14.464 -1.142 -3.275 1.00 97.38 93 GLY A C 1
ATOM 676 O O . GLY A 1 93 ? -15.099 -0.474 -2.471 1.00 97.38 93 GLY A O 1
ATOM 677 N N . GLN A 1 94 ? -14.229 -2.440 -3.078 1.00 96.44 94 GLN A N 1
ATOM 678 C CA . GLN A 1 94 ? -14.616 -3.157 -1.856 1.00 96.44 94 GLN A CA 1
ATOM 679 C C . GLN A 1 94 ? -13.693 -4.348 -1.587 1.00 96.44 94 GLN A C 1
ATOM 681 O O . GLN A 1 94 ? -13.300 -5.059 -2.514 1.00 96.44 94 GLN A O 1
ATOM 686 N N . ALA A 1 95 ? -13.380 -4.615 -0.322 1.00 98.19 95 ALA A N 1
ATOM 687 C CA . ALA A 1 95 ? -12.701 -5.851 0.047 1.00 98.19 95 ALA A CA 1
ATOM 688 C C . ALA A 1 95 ? -13.134 -6.360 1.424 1.00 98.19 95 ALA A C 1
ATOM 690 O O . ALA A 1 95 ? -13.702 -5.612 2.207 1.00 98.19 95 ALA A O 1
ATOM 691 N N . THR A 1 96 ? -12.873 -7.627 1.747 1.00 98.38 96 THR A N 1
ATOM 692 C CA . THR A 1 96 ? -13.098 -8.123 3.118 1.00 98.38 96 THR A CA 1
ATOM 693 C C . THR A 1 96 ? -11.966 -7.679 4.044 1.00 98.38 96 THR A C 1
ATOM 695 O O . THR A 1 96 ? -12.215 -7.210 5.154 1.00 98.38 96 THR A O 1
ATOM 698 N N . SER A 1 97 ? -10.718 -7.778 3.579 1.00 98.44 97 SER A N 1
ATOM 699 C CA . SER A 1 97 ? -9.541 -7.444 4.384 1.00 98.44 97 SER A CA 1
ATOM 700 C C . SER A 1 97 ? -8.503 -6.640 3.607 1.00 98.44 97 SER A C 1
ATOM 702 O O . SER A 1 97 ? -8.137 -7.003 2.487 1.00 98.44 97 SER A O 1
ATOM 704 N N . LEU A 1 98 ? -7.961 -5.606 4.252 1.00 98.69 98 LEU A N 1
ATOM 705 C CA . LEU A 1 98 ? -6.767 -4.885 3.812 1.00 98.69 98 LEU A CA 1
ATOM 706 C C . LEU A 1 98 ? -5.576 -5.283 4.690 1.00 98.69 98 LEU A C 1
ATOM 708 O O . LEU A 1 98 ? -5.610 -5.133 5.911 1.00 98.69 98 LEU A O 1
ATOM 712 N N . ILE A 1 99 ? -4.515 -5.788 4.068 1.00 98.75 99 ILE A N 1
ATOM 713 C CA . ILE A 1 99 ? -3.326 -6.316 4.737 1.00 98.75 99 ILE A CA 1
ATOM 714 C C . ILE A 1 99 ? -2.112 -5.535 4.238 1.00 98.75 99 ILE A C 1
ATOM 716 O O . ILE A 1 99 ? -1.528 -5.839 3.197 1.00 98.75 99 ILE A O 1
ATOM 720 N N . VAL A 1 100 ? -1.714 -4.512 4.988 1.00 98.06 100 VAL A N 1
ATOM 721 C CA . VAL A 1 100 ? -0.483 -3.761 4.732 1.00 98.06 100 VAL A CA 1
ATOM 722 C C . VAL A 1 100 ? 0.671 -4.518 5.380 1.00 98.06 100 VAL A C 1
ATOM 724 O O . VAL A 1 100 ? 0.971 -4.328 6.557 1.00 98.06 100 VAL A O 1
ATOM 727 N N . SER A 1 101 ? 1.290 -5.410 4.605 1.00 94.75 101 SER A N 1
ATOM 728 C CA . SER A 1 101 ? 2.365 -6.293 5.080 1.00 94.75 101 SER A CA 1
ATOM 729 C C . SER A 1 101 ? 3.600 -5.496 5.488 1.00 94.75 101 SER A C 1
ATOM 731 O O . SER A 1 101 ? 4.238 -5.808 6.489 1.00 94.75 101 SER A O 1
ATOM 733 N N . SER A 1 102 ? 3.921 -4.451 4.723 1.00 94.50 102 SER A N 1
ATOM 734 C CA . SER A 1 102 ? 4.916 -3.457 5.109 1.00 94.50 102 SER A CA 1
ATOM 735 C C . SER A 1 102 ? 4.665 -2.137 4.383 1.00 94.50 102 SER A C 1
ATOM 737 O O . SER A 1 102 ? 4.404 -2.122 3.180 1.00 94.50 102 SER A O 1
ATOM 739 N N . ALA A 1 103 ? 4.758 -1.023 5.103 1.00 94.31 103 ALA A N 1
ATOM 740 C CA . ALA A 1 103 ? 4.962 0.287 4.502 1.00 94.31 103 ALA A CA 1
ATOM 741 C C . ALA A 1 103 ? 6.123 0.989 5.209 1.00 94.31 103 ALA A C 1
ATOM 743 O O . ALA A 1 103 ? 6.123 1.126 6.437 1.00 94.31 103 ALA A O 1
ATOM 744 N N . SER A 1 104 ? 7.128 1.397 4.442 1.00 92.25 104 SER A N 1
ATOM 745 C CA . SER A 1 104 ? 8.328 2.057 4.959 1.00 92.25 104 SER A CA 1
ATOM 746 C C . SER A 1 104 ? 8.726 3.272 4.120 1.00 92.25 104 SER A C 1
ATOM 748 O O . SER A 1 104 ? 8.228 3.482 3.008 1.00 92.25 104 SER A O 1
ATOM 750 N N . GLY A 1 105 ? 9.623 4.095 4.672 1.00 91.19 105 GLY A N 1
ATOM 751 C CA . GLY A 1 105 ? 10.042 5.361 4.070 1.00 91.19 105 GLY A CA 1
ATOM 752 C C . GLY A 1 105 ? 8.994 6.456 4.274 1.00 91.19 105 GLY A C 1
ATOM 753 O O . GLY A 1 105 ? 8.667 6.776 5.412 1.00 91.19 105 GLY A O 1
ATOM 754 N N . ALA A 1 106 ? 8.486 7.021 3.183 1.00 93.62 106 ALA A N 1
ATOM 755 C CA . ALA A 1 106 ? 7.436 8.039 3.121 1.00 93.62 106 ALA A CA 1
ATOM 756 C C . ALA A 1 106 ? 6.243 7.545 2.276 1.00 93.62 106 ALA A C 1
ATOM 758 O O . ALA A 1 106 ? 5.688 8.276 1.454 1.00 93.62 106 ALA A O 1
ATOM 759 N N . SER A 1 107 ? 5.893 6.265 2.433 1.00 95.12 107 SER A N 1
ATOM 760 C CA . SER A 1 107 ? 4.815 5.622 1.679 1.00 95.12 107 SER A CA 1
ATOM 761 C C . SER A 1 107 ? 3.438 6.141 2.106 1.00 95.12 107 SER A C 1
ATOM 763 O O . SER A 1 107 ? 3.163 6.285 3.297 1.00 95.12 107 SER A O 1
ATOM 765 N N . VAL A 1 108 ? 2.533 6.360 1.152 1.00 97.56 108 VAL A N 1
ATOM 766 C CA . VAL A 1 108 ? 1.156 6.803 1.418 1.00 97.56 108 VAL A CA 1
ATOM 767 C C . VAL A 1 108 ? 0.163 5.831 0.796 1.00 97.56 108 VAL A C 1
ATOM 769 O O . VAL A 1 108 ? 0.172 5.618 -0.412 1.00 97.56 108 VAL A O 1
ATOM 772 N N . ILE A 1 109 ? -0.733 5.277 1.607 1.00 98.31 109 ILE A N 1
ATOM 773 C CA . ILE A 1 109 ? -1.798 4.373 1.171 1.00 98.31 109 ILE A CA 1
ATOM 774 C C . ILE A 1 109 ? -3.141 5.051 1.429 1.00 98.31 109 ILE A C 1
ATOM 776 O O . ILE A 1 109 ? -3.535 5.236 2.580 1.00 98.31 109 ILE A O 1
ATOM 780 N N . ARG A 1 110 ? -3.841 5.421 0.353 1.00 98.50 110 ARG A N 1
ATOM 781 C CA . ARG A 1 110 ? -5.179 6.019 0.393 1.00 98.50 110 ARG A CA 1
ATOM 782 C C . ARG A 1 110 ? -6.220 4.984 0.002 1.00 98.50 110 ARG A C 1
ATOM 784 O O . ARG A 1 110 ? -6.347 4.653 -1.171 1.00 98.50 110 ARG A O 1
ATOM 791 N N . ALA A 1 111 ? -6.956 4.489 0.983 1.00 98.19 111 ALA A N 1
ATOM 792 C CA . ALA A 1 111 ? -7.936 3.416 0.848 1.00 98.19 111 ALA A CA 1
ATOM 793 C C . ALA A 1 111 ? -9.291 3.778 1.485 1.00 98.19 111 ALA A C 1
ATOM 795 O O . ALA A 1 111 ? -10.079 2.899 1.820 1.00 98.19 111 ALA A O 1
ATOM 796 N N . PHE A 1 112 ? -9.616 5.068 1.648 1.00 98.50 112 PHE A N 1
ATOM 797 C CA . PHE A 1 112 ? -10.963 5.463 2.086 1.00 98.50 112 PHE A CA 1
ATOM 798 C C . PHE A 1 112 ? -12.062 5.000 1.122 1.00 98.50 112 PHE A C 1
ATOM 800 O O . PHE A 1 112 ? -13.166 4.694 1.573 1.00 98.50 112 PHE A O 1
ATOM 807 N N . GLY A 1 113 ? -11.756 4.934 -0.178 1.00 97.81 113 GLY A N 1
ATOM 808 C CA . GLY A 1 113 ? -12.652 4.420 -1.214 1.00 97.81 113 GLY A CA 1
ATOM 809 C C . GLY A 1 113 ? -12.738 2.894 -1.276 1.00 97.81 113 GLY A C 1
ATOM 810 O O . GLY A 1 113 ? -13.495 2.378 -2.092 1.00 97.81 113 GLY A O 1
ATOM 811 N N . LEU A 1 114 ? -11.990 2.176 -0.431 1.00 98.25 114 LEU A N 1
ATOM 812 C CA . LEU A 1 114 ? -11.988 0.719 -0.312 1.00 98.25 114 LEU A CA 1
ATOM 813 C C . LEU A 1 114 ? -12.466 0.323 1.101 1.00 98.25 114 LEU A C 1
ATOM 815 O O . LEU A 1 114 ? -11.640 -0.004 1.954 1.00 98.25 114 LEU A O 1
ATOM 819 N N . PRO A 1 115 ? -13.776 0.384 1.400 1.00 98.19 115 PRO A N 1
ATOM 820 C CA . PRO A 1 115 ? -14.317 -0.147 2.646 1.00 98.19 115 PRO A CA 1
ATOM 821 C C . PRO A 1 115 ? -13.939 -1.619 2.830 1.00 98.19 115 PRO A C 1
ATOM 823 O O . PRO A 1 115 ? -14.104 -2.431 1.914 1.00 98.19 115 PRO A O 1
ATOM 826 N N . VAL A 1 116 ? -13.450 -1.936 4.031 1.00 98.50 116 VAL A N 1
ATOM 827 C CA . VAL A 1 116 ? -13.088 -3.292 4.454 1.00 98.50 116 VAL A CA 1
ATOM 828 C C . VAL A 1 116 ? -13.621 -3.630 5.837 1.00 98.50 116 VAL A C 1
ATOM 830 O O . VAL A 1 116 ? -13.916 -2.747 6.644 1.00 98.50 116 VAL A O 1
ATOM 833 N N . ASP A 1 117 ? -13.697 -4.920 6.146 1.00 98.50 117 ASP A N 1
ATOM 834 C CA . ASP A 1 117 ? -14.061 -5.362 7.488 1.00 98.50 117 ASP A CA 1
ATOM 835 C C . ASP A 1 117 ? -12.864 -5.297 8.425 1.00 98.50 117 ASP A C 1
ATOM 837 O O . ASP A 1 117 ? -12.948 -4.752 9.528 1.00 98.50 117 ASP A O 1
ATOM 841 N N . ASN A 1 118 ? -11.727 -5.810 7.964 1.00 98.56 118 ASN A N 1
ATOM 842 C CA . ASN A 1 118 ? -10.541 -5.968 8.789 1.00 98.56 118 ASN A CA 1
ATOM 843 C C . ASN A 1 118 ? -9.329 -5.296 8.153 1.00 98.56 118 ASN A C 1
ATOM 845 O O . ASN A 1 118 ? -9.060 -5.448 6.961 1.00 98.56 118 ASN A O 1
ATOM 849 N N . VAL A 1 119 ? -8.557 -4.602 8.981 1.00 98.69 119 VAL A N 1
ATOM 850 C CA . VAL A 1 119 ? -7.269 -4.024 8.609 1.00 98.69 119 VAL A CA 1
ATOM 851 C C . VAL A 1 119 ? -6.177 -4.667 9.454 1.00 98.69 119 VAL A C 1
ATOM 853 O O . VAL A 1 119 ? -6.235 -4.659 10.686 1.00 98.69 119 VAL A O 1
ATOM 856 N N . SER A 1 120 ? -5.155 -5.194 8.787 1.00 98.56 120 SER A N 1
ATOM 857 C CA . SER A 1 120 ? -3.886 -5.580 9.402 1.00 98.56 120 SER A CA 1
ATOM 858 C C . SER A 1 120 ? -2.777 -4.708 8.827 1.00 98.56 120 SER A C 1
ATOM 860 O O . SER A 1 120 ? -2.711 -4.538 7.609 1.00 98.56 120 SER A O 1
ATOM 862 N N . LEU A 1 121 ? -1.938 -4.114 9.676 1.00 98.00 121 LEU A N 1
ATOM 863 C CA . LEU A 1 121 ? -0.932 -3.147 9.233 1.00 98.00 121 LEU A CA 1
ATOM 864 C C . LEU A 1 121 ? 0.427 -3.313 9.919 1.00 98.00 121 LEU A C 1
ATOM 866 O O . LEU A 1 121 ? 0.513 -3.550 11.122 1.00 98.00 121 LEU A O 1
ATOM 870 N N . SER A 1 122 ? 1.496 -3.105 9.154 1.00 97.75 122 SER A N 1
ATOM 871 C CA . SER A 1 122 ? 2.841 -2.859 9.671 1.00 97.75 122 SER A CA 1
ATOM 872 C C . SER A 1 122 ? 3.435 -1.626 8.994 1.00 97.75 122 SER A C 1
ATOM 874 O O . SER A 1 122 ? 3.765 -1.648 7.805 1.00 97.75 122 SER A O 1
ATOM 876 N N . LEU A 1 123 ? 3.526 -0.527 9.744 1.00 97.12 123 LEU A N 1
ATOM 877 C CA . LEU A 1 123 ? 3.993 0.770 9.256 1.00 97.12 123 LEU A CA 1
ATOM 878 C C . LEU A 1 123 ? 5.274 1.203 9.978 1.00 97.12 123 LEU A C 1
ATOM 880 O O . LEU A 1 123 ? 5.428 1.047 11.194 1.00 97.12 123 LEU A O 1
ATOM 884 N N . SER A 1 124 ? 6.193 1.785 9.218 1.00 93.94 124 SER A N 1
ATOM 885 C CA . SER A 1 124 ? 7.463 2.315 9.712 1.00 93.94 124 SER A CA 1
ATOM 886 C C . SER A 1 124 ? 7.869 3.584 8.957 1.00 93.94 124 SER A C 1
ATOM 888 O O . SER A 1 124 ? 7.383 3.853 7.853 1.00 93.94 124 SER A O 1
ATOM 890 N N . GLY A 1 125 ? 8.776 4.369 9.542 1.00 92.75 125 GLY A N 1
ATOM 891 C CA . GLY A 1 125 ? 9.214 5.643 8.965 1.00 92.75 125 GLY A CA 1
ATOM 892 C C . GLY A 1 125 ? 8.124 6.713 9.055 1.00 92.75 125 GLY A C 1
ATOM 893 O O . GLY A 1 125 ? 7.461 6.819 10.079 1.00 92.75 125 GLY A O 1
ATOM 894 N N . ALA A 1 126 ? 7.934 7.489 7.991 1.00 95.00 126 ALA A N 1
ATOM 895 C CA . ALA A 1 126 ? 6.922 8.538 7.851 1.00 95.00 126 ALA A CA 1
ATOM 896 C C . ALA A 1 126 ? 5.753 8.074 6.957 1.00 95.00 126 ALA A C 1
ATOM 898 O O . ALA A 1 126 ? 5.311 8.784 6.051 1.00 95.00 126 ALA A O 1
ATOM 899 N N . SER A 1 127 ? 5.289 6.840 7.170 1.00 96.31 127 SER A N 1
ATOM 900 C CA . SER A 1 127 ? 4.250 6.228 6.338 1.00 96.31 127 SER A CA 1
ATOM 901 C C . SER A 1 127 ? 2.843 6.664 6.755 1.00 96.31 127 SER A C 1
ATOM 903 O O . SER A 1 127 ? 2.564 6.878 7.934 1.00 96.31 127 SER A O 1
ATOM 905 N N . ARG A 1 128 ? 1.911 6.751 5.803 1.00 97.75 128 ARG A N 1
ATOM 906 C CA . ARG A 1 128 ? 0.508 7.097 6.070 1.00 97.75 128 ARG A CA 1
ATOM 907 C C . ARG A 1 128 ? -0.450 6.049 5.524 1.00 97.75 128 ARG A C 1
ATOM 909 O O . ARG A 1 128 ? -0.326 5.649 4.370 1.00 97.75 128 ARG A O 1
ATOM 916 N N . LEU A 1 129 ? -1.440 5.678 6.331 1.00 98.38 129 LEU A N 1
ATOM 917 C CA . LEU A 1 129 ? -2.586 4.866 5.929 1.00 98.38 129 LEU A CA 1
ATOM 918 C C . LEU A 1 129 ? -3.886 5.636 6.180 1.00 98.38 129 LEU A C 1
ATOM 920 O O . LEU A 1 129 ? -4.134 6.104 7.289 1.00 98.38 129 LEU A O 1
ATOM 924 N N . GLU A 1 130 ? -4.717 5.725 5.152 1.00 98.56 130 GLU A N 1
ATOM 925 C CA . GLU A 1 130 ? -6.086 6.240 5.188 1.00 98.56 130 GLU A CA 1
ATOM 926 C C . GLU A 1 130 ? -7.027 5.091 4.811 1.00 98.56 130 GLU A C 1
ATOM 928 O O . GLU A 1 130 ? -6.893 4.549 3.718 1.00 98.56 130 GLU A O 1
ATOM 933 N N . THR A 1 131 ? -7.941 4.668 5.688 1.00 98.44 131 THR A N 1
ATOM 934 C CA . THR A 1 131 ? -8.764 3.463 5.448 1.00 98.44 131 THR A CA 1
ATOM 935 C C . THR A 1 131 ? -10.182 3.588 5.998 1.00 98.44 131 THR A C 1
ATOM 937 O O . THR A 1 131 ? -10.403 4.222 7.026 1.00 98.44 131 THR A O 1
ATOM 940 N N . THR A 1 132 ? -11.156 2.951 5.351 1.00 98.62 132 THR A N 1
ATOM 941 C CA . THR A 1 132 ? -12.522 2.803 5.886 1.00 98.62 132 THR A CA 1
ATOM 942 C C . THR A 1 132 ? -12.690 1.383 6.420 1.00 98.62 132 THR A C 1
ATOM 944 O O . THR A 1 132 ? -12.435 0.433 5.685 1.00 98.62 132 THR A O 1
ATOM 947 N N . VAL A 1 133 ? -13.085 1.223 7.686 1.00 98.50 133 VAL A N 1
ATOM 948 C CA . VAL A 1 133 ? -13.090 -0.081 8.371 1.00 98.50 133 VAL A CA 1
ATOM 949 C C . VAL A 1 133 ? -14.330 -0.297 9.244 1.00 98.50 133 VAL A C 1
ATOM 951 O O . VAL A 1 133 ? -14.768 0.615 9.946 1.00 98.50 133 VAL A O 1
ATOM 954 N N . SER A 1 134 ? -14.894 -1.510 9.205 1.00 98.12 134 SER A N 1
ATOM 955 C CA . SER A 1 134 ? -16.134 -1.857 9.922 1.00 98.12 134 SER A CA 1
ATOM 956 C C . SER A 1 134 ? -15.923 -2.689 11.194 1.00 98.12 134 SER A C 1
ATOM 958 O O . SER A 1 134 ? -16.678 -2.529 12.148 1.00 98.12 134 SER A O 1
ATOM 960 N N . THR A 1 135 ? -14.910 -3.564 11.240 1.00 98.31 135 THR A N 1
ATOM 961 C CA . THR A 1 135 ? -14.784 -4.585 12.294 1.00 98.31 135 THR A CA 1
ATOM 962 C C . THR A 1 135 ? -13.539 -4.393 13.149 1.00 98.31 135 THR A C 1
ATOM 964 O O . THR A 1 135 ? -13.662 -4.202 14.361 1.00 98.31 135 THR A O 1
ATOM 967 N N . SER A 1 136 ? -12.339 -4.441 12.560 1.00 98.31 136 SER A N 1
ATOM 968 C CA . SER A 1 136 ? -11.105 -4.392 13.351 1.00 98.31 136 SER A CA 1
ATOM 969 C C . SER A 1 136 ? -9.913 -3.740 12.655 1.00 98.31 136 SER A C 1
ATOM 971 O O . SER A 1 136 ? -9.741 -3.849 11.443 1.00 98.31 136 SER A O 1
ATOM 973 N N . ILE A 1 137 ? -9.055 -3.097 13.451 1.00 98.56 137 ILE A N 1
ATOM 974 C CA . ILE A 1 137 ? -7.716 -2.645 13.055 1.00 98.56 137 ILE A CA 1
ATOM 975 C C . ILE A 1 137 ? -6.701 -3.312 13.982 1.00 98.56 137 ILE A C 1
ATOM 977 O O . ILE A 1 137 ? -6.801 -3.193 15.204 1.00 98.56 137 ILE A O 1
ATOM 981 N N . THR A 1 138 ? -5.714 -4.003 13.419 1.00 98.50 138 THR A N 1
ATOM 982 C CA . THR A 1 138 ? -4.660 -4.690 14.179 1.00 98.50 138 THR A CA 1
ATOM 983 C C . THR A 1 138 ? -3.279 -4.444 13.578 1.00 98.50 138 THR A C 1
ATOM 985 O O . THR A 1 138 ? -3.154 -4.305 12.362 1.00 98.50 138 THR A O 1
ATOM 988 N N . GLY A 1 139 ? -2.231 -4.408 14.404 1.00 97.56 139 GLY A N 1
ATOM 989 C CA . GLY A 1 139 ? -0.848 -4.403 13.916 1.00 97.56 139 GLY A CA 1
ATOM 990 C C . GLY A 1 139 ? 0.082 -3.430 14.636 1.00 97.56 139 GLY A C 1
ATOM 991 O O . GLY A 1 139 ? -0.067 -3.199 15.835 1.00 97.56 139 GLY A O 1
ATOM 992 N N . SER A 1 140 ? 1.061 -2.876 13.919 1.00 97.38 140 SER A N 1
ATOM 993 C CA . SER A 1 140 ? 2.093 -2.005 14.496 1.00 97.38 140 SER A CA 1
ATOM 994 C C . SER A 1 140 ? 2.435 -0.796 13.625 1.00 97.38 140 SER A C 1
ATOM 996 O O . SER A 1 140 ? 2.472 -0.871 12.399 1.00 97.38 140 SER A O 1
ATOM 998 N N . ALA A 1 141 ? 2.714 0.332 14.274 1.00 97.19 141 ALA A N 1
ATOM 999 C CA . ALA A 1 141 ? 3.139 1.570 13.637 1.00 97.19 141 ALA A CA 1
ATOM 1000 C C . ALA A 1 141 ? 4.313 2.189 14.405 1.00 97.19 141 ALA A C 1
ATOM 1002 O O . ALA A 1 141 ? 4.259 2.348 15.623 1.00 97.19 141 ALA A O 1
ATOM 1003 N N . SER A 1 142 ? 5.385 2.532 13.697 1.00 94.88 142 SER A N 1
ATOM 1004 C CA . SER A 1 142 ? 6.610 3.086 14.282 1.00 94.88 142 SER A CA 1
ATOM 1005 C C . SER A 1 142 ? 7.139 4.282 13.483 1.00 94.88 142 SER A C 1
ATOM 1007 O O . SER A 1 142 ? 6.781 4.471 12.318 1.00 94.88 142 SER A O 1
ATOM 1009 N N . GLY A 1 143 ? 8.006 5.092 14.099 1.00 93.81 143 GLY A N 1
ATOM 1010 C CA . GLY A 1 143 ? 8.549 6.309 13.485 1.00 93.81 143 GLY A CA 1
ATOM 1011 C C . GLY A 1 143 ? 7.592 7.492 13.626 1.00 93.81 143 GLY A C 1
ATOM 1012 O O . GLY A 1 143 ? 7.228 7.840 14.741 1.00 93.81 143 GLY A O 1
ATOM 1013 N N . GLU A 1 144 ? 7.187 8.090 12.510 1.00 95.56 144 GLU A N 1
ATOM 1014 C CA . GLU A 1 144 ? 6.211 9.186 12.388 1.00 95.56 144 GLU A CA 1
ATOM 1015 C C . GLU A 1 144 ? 4.986 8.733 11.574 1.00 95.56 144 GLU A C 1
ATOM 1017 O O . GLU A 1 144 ? 4.413 9.475 10.773 1.00 95.56 144 GLU A O 1
ATOM 1022 N N . SER A 1 145 ? 4.605 7.464 11.737 1.00 96.69 145 SER A N 1
ATOM 1023 C CA . SER A 1 145 ? 3.540 6.862 10.942 1.00 96.69 145 SER A CA 1
ATOM 1024 C C . SER A 1 145 ? 2.157 7.375 11.360 1.00 96.69 145 SER A C 1
ATOM 1026 O O . SER A 1 145 ? 1.852 7.479 12.548 1.00 96.69 145 SER A O 1
ATOM 1028 N N . ILE A 1 146 ? 1.278 7.647 10.396 1.00 97.69 146 ILE A N 1
ATOM 1029 C CA . ILE A 1 146 ? -0.078 8.156 10.656 1.00 97.69 146 ILE A CA 1
ATOM 1030 C C . ILE A 1 146 ? -1.113 7.182 10.102 1.00 97.69 146 ILE A C 1
ATOM 1032 O O . ILE A 1 146 ? -1.155 6.931 8.900 1.00 97.69 146 ILE A O 1
ATOM 1036 N N . ILE A 1 147 ? -2.002 6.702 10.966 1.00 98.31 147 ILE A N 1
ATOM 1037 C CA . ILE A 1 147 ? -3.185 5.931 10.589 1.00 98.31 147 ILE A CA 1
ATOM 1038 C C . ILE A 1 147 ? -4.411 6.806 10.818 1.00 98.31 147 ILE A C 1
ATOM 1040 O O . ILE A 1 147 ? -4.701 7.192 11.949 1.00 98.31 147 ILE A O 1
ATOM 1044 N N . THR A 1 148 ? -5.115 7.131 9.738 1.00 98.56 148 THR A N 1
ATOM 1045 C CA . THR A 1 148 ? -6.413 7.809 9.782 1.00 98.56 148 THR A CA 1
ATOM 1046 C C . THR A 1 148 ? -7.478 6.836 9.299 1.00 98.56 148 THR A C 1
ATOM 1048 O 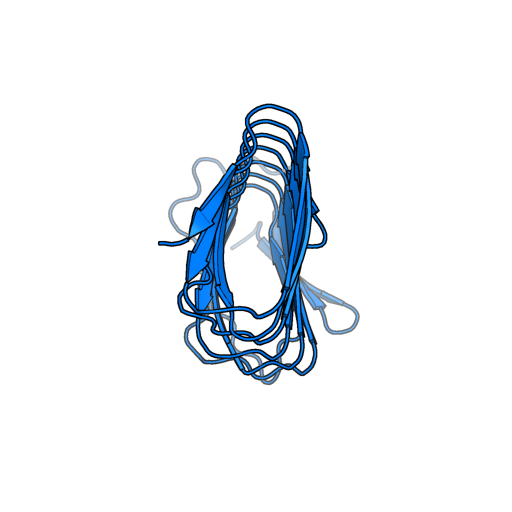O . THR A 1 148 ? -7.332 6.248 8.226 1.00 98.56 148 THR A O 1
ATOM 1051 N N . TYR A 1 149 ? -8.528 6.627 10.087 1.00 98.50 149 TYR A N 1
ATOM 1052 C CA . TYR A 1 149 ? -9.581 5.681 9.731 1.00 98.50 149 TYR A CA 1
ATOM 1053 C C . TYR A 1 149 ? -10.979 6.292 9.805 1.00 98.50 149 TYR A C 1
ATOM 1055 O O . TYR A 1 149 ? -11.245 7.183 10.607 1.00 98.50 149 TYR A O 1
ATOM 1063 N N . ARG A 1 150 ? -11.878 5.770 8.969 1.00 98.50 150 ARG A N 1
ATOM 1064 C CA . ARG A 1 150 ? -13.324 6.024 8.996 1.00 98.50 150 ARG A CA 1
ATOM 1065 C C . ARG A 1 150 ? -14.072 4.757 9.399 1.00 98.50 150 ARG A C 1
ATOM 1067 O O . ARG A 1 150 ? -13.566 3.653 9.203 1.00 98.50 150 ARG A O 1
ATOM 1074 N N . GLY A 1 151 ? -15.301 4.921 9.885 1.00 97.06 151 GLY A N 1
ATOM 1075 C CA . GLY A 1 151 ? -16.148 3.828 10.369 1.00 97.06 151 GLY A CA 1
ATOM 1076 C C . GLY A 1 151 ? -16.068 3.655 11.884 1.00 97.06 151 GLY A C 1
ATOM 1077 O O . GLY A 1 151 ? -15.494 4.493 12.578 1.00 97.06 151 GLY A O 1
ATOM 1078 N N . GLN A 1 152 ? -16.676 2.586 12.396 1.00 96.75 152 GLN A N 1
ATOM 1079 C CA . GLN A 1 152 ? -16.778 2.310 13.832 1.00 96.75 152 GLN A CA 1
ATOM 1080 C C . GLN A 1 152 ? -16.353 0.859 14.126 1.00 96.75 152 GLN A C 1
ATOM 1082 O O . GLN A 1 152 ? -17.206 0.023 14.425 1.00 96.75 152 GLN A O 1
ATOM 1087 N N . PRO A 1 153 ? -15.051 0.532 14.010 1.00 96.62 153 PRO A N 1
ATOM 1088 C CA . PRO A 1 153 ? -14.560 -0.808 14.310 1.00 96.62 153 PRO A CA 1
ATOM 1089 C C . PRO A 1 153 ? -14.754 -1.136 15.794 1.00 96.62 153 PRO A C 1
ATOM 1091 O O . PRO A 1 153 ? -14.488 -0.311 16.668 1.00 96.62 153 PRO A O 1
ATOM 1094 N N . GLY A 1 154 ? -15.171 -2.367 16.088 1.00 95.19 154 GLY A N 1
ATOM 1095 C CA . GLY A 1 154 ? -15.319 -2.852 17.462 1.00 95.19 154 GLY A CA 1
ATOM 1096 C C . GLY A 1 154 ? -13.984 -3.096 18.172 1.00 95.19 154 GLY A C 1
ATOM 1097 O O . GLY A 1 154 ? -13.947 -3.165 19.398 1.00 95.19 154 GLY A O 1
ATOM 1098 N N . GLN A 1 155 ? -12.885 -3.220 17.419 1.00 96.50 155 GLN A N 1
ATOM 1099 C CA . GLN A 1 155 ? -11.559 -3.508 17.961 1.00 96.50 155 GLN A CA 1
ATOM 1100 C C . GLN A 1 155 ? -10.463 -2.688 17.270 1.00 96.50 155 GLN A C 1
ATOM 1102 O O . GLN A 1 155 ? -10.290 -2.765 16.055 1.00 96.50 155 GLN A O 1
ATOM 1107 N N . ILE A 1 156 ? -9.653 -1.976 18.057 1.00 97.88 156 ILE A N 1
ATOM 1108 C CA . ILE A 1 156 ? -8.453 -1.276 17.582 1.00 97.88 156 ILE A CA 1
ATOM 1109 C C . ILE A 1 156 ? -7.273 -1.694 18.462 1.00 97.88 156 ILE A C 1
ATOM 1111 O O . ILE A 1 156 ? -7.139 -1.236 19.591 1.00 97.88 156 ILE A O 1
ATOM 1115 N N . ASN A 1 157 ? -6.417 -2.568 17.931 1.00 97.75 157 ASN A N 1
ATOM 1116 C CA . ASN A 1 157 ? -5.227 -3.102 18.596 1.00 97.75 157 ASN A CA 1
ATOM 1117 C C . ASN A 1 157 ? -3.978 -2.767 17.769 1.00 97.75 157 ASN A C 1
ATOM 1119 O O . ASN A 1 157 ? -3.467 -3.609 17.029 1.00 97.75 157 ASN A O 1
ATOM 1123 N N . VAL A 1 158 ? -3.500 -1.526 17.873 1.00 97.75 158 VAL A N 1
ATOM 1124 C CA . VAL A 1 158 ? -2.310 -1.051 17.150 1.00 97.75 158 VAL A CA 1
ATOM 1125 C C . VAL A 1 158 ? -1.216 -0.678 18.142 1.00 97.75 158 VAL A C 1
ATOM 1127 O O . VAL A 1 158 ? -1.382 0.240 18.942 1.00 97.75 158 VAL A O 1
ATOM 1130 N N . SER A 1 159 ? -0.081 -1.370 18.081 1.00 97.50 159 SER A N 1
ATOM 1131 C CA . SER A 1 159 ? 1.105 -1.003 18.856 1.00 97.50 159 SER A CA 1
ATOM 1132 C C . SER A 1 159 ? 1.815 0.172 18.191 1.00 97.50 159 SER A C 1
ATOM 1134 O O . SER A 1 159 ? 2.325 0.038 17.080 1.00 97.50 159 SER A O 1
ATOM 1136 N N . THR A 1 160 ? 1.861 1.317 18.866 1.00 97.00 160 THR A N 1
ATOM 1137 C CA . THR A 1 160 ? 2.506 2.534 18.359 1.00 97.00 160 THR A CA 1
ATOM 1138 C C . THR A 1 160 ? 3.819 2.821 19.080 1.00 97.00 160 THR A C 1
ATOM 1140 O O . THR A 1 160 ? 3.884 2.727 20.305 1.00 97.00 160 THR A O 1
ATOM 1143 N N . SER A 1 161 ? 4.852 3.234 18.347 1.00 93.56 161 SER A N 1
ATOM 1144 C CA . SER A 1 161 ? 6.099 3.769 18.910 1.00 93.56 161 SER A CA 1
ATOM 1145 C C . SER A 1 161 ? 6.599 4.996 18.132 1.00 93.56 161 SER A C 1
ATOM 1147 O O . SER A 1 161 ? 6.207 5.229 16.984 1.00 93.56 161 SER A O 1
ATOM 1149 N N . GLY A 1 162 ? 7.454 5.809 18.762 1.00 93.00 162 GLY A N 1
ATOM 1150 C CA . GLY A 1 162 ? 7.892 7.094 18.203 1.00 93.00 162 GLY A CA 1
ATOM 1151 C C . GLY A 1 162 ? 6.776 8.147 18.211 1.00 93.00 162 GLY A C 1
ATOM 1152 O O . GLY A 1 162 ? 5.984 8.200 19.147 1.00 93.00 162 GLY A O 1
ATOM 1153 N N . GLY A 1 163 ? 6.704 8.965 17.161 1.00 93.62 163 GLY A N 1
ATOM 1154 C CA . GLY A 1 163 ? 5.636 9.938 16.896 1.00 93.62 163 GLY A CA 1
ATOM 1155 C C . GLY A 1 163 ? 4.423 9.357 16.155 1.00 93.62 163 GLY A C 1
ATOM 1156 O O . GLY A 1 163 ? 3.661 10.107 15.543 1.00 93.62 163 GLY A O 1
ATOM 1157 N N . SER A 1 164 ? 4.245 8.033 16.159 1.00 95.62 164 SER A N 1
ATOM 1158 C CA . SER A 1 164 ? 3.153 7.389 15.423 1.00 95.62 164 SER A CA 1
ATOM 1159 C C . SER A 1 164 ? 1.786 7.701 16.032 1.00 95.62 164 SER A C 1
ATOM 1161 O O . SER A 1 164 ? 1.623 7.674 17.250 1.00 95.62 164 SER A O 1
ATOM 1163 N N . THR A 1 165 ? 0.784 7.956 15.190 1.00 97.12 165 THR A N 1
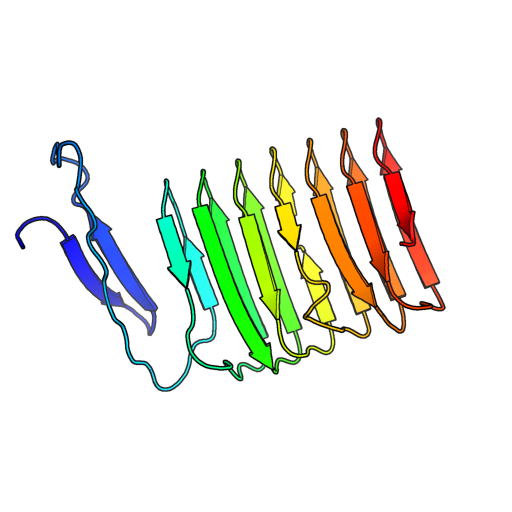ATOM 1164 C CA . THR A 1 165 ? -0.569 8.336 15.626 1.00 97.12 165 THR A CA 1
ATOM 1165 C C . THR A 1 165 ? -1.634 7.500 14.930 1.00 97.12 165 THR A C 1
ATOM 1167 O O . THR A 1 165 ? -1.608 7.338 13.711 1.00 97.12 165 THR A O 1
ATOM 1170 N N . VAL A 1 166 ? -2.616 7.033 15.702 1.00 97.56 166 VAL A N 1
ATOM 1171 C CA . VAL A 1 166 ? -3.847 6.407 15.203 1.00 97.56 166 VAL A CA 1
ATOM 1172 C C . VAL A 1 166 ? -5.010 7.321 15.561 1.00 97.56 166 VAL A C 1
ATOM 1174 O O . VAL A 1 166 ? -5.200 7.639 16.733 1.00 97.56 166 VAL A O 1
ATOM 1177 N N . ARG A 1 167 ? -5.778 7.770 14.567 1.00 97.25 167 ARG A N 1
ATOM 1178 C CA . ARG A 1 167 ? -6.904 8.687 14.775 1.00 97.25 167 ARG A CA 1
ATOM 1179 C C . ARG A 1 167 ? -8.070 8.379 13.849 1.00 97.25 167 ARG A C 1
ATOM 1181 O O . ARG A 1 167 ? -7.877 7.909 12.730 1.00 97.25 167 ARG A O 1
ATOM 1188 N N . GLN A 1 168 ? -9.264 8.672 14.333 1.00 97.19 168 GLN A N 1
ATOM 1189 C CA . GLN A 1 168 ? -10.477 8.650 13.531 1.00 97.19 168 GLN A CA 1
ATOM 1190 C C . GLN A 1 168 ? -10.618 9.991 12.798 1.00 97.19 168 GLN A C 1
ATOM 1192 O O . GLN A 1 168 ? -10.215 11.019 13.349 1.00 97.19 168 GLN A O 1
ATOM 1197 N N . GLU A 1 169 ? -11.125 9.965 11.564 1.00 94.12 169 GLU A N 1
ATOM 1198 C CA . GLU A 1 169 ? -11.573 11.176 10.852 1.00 94.12 169 GLU A CA 1
ATOM 1199 C C . GLU A 1 169 ? -12.950 11.640 11.333 1.00 94.12 169 GLU A C 1
ATOM 1201 O O . GLU A 1 169 ? -13.824 10.765 11.542 1.00 94.12 169 GLU A O 1
#

Solvent-accessible surface area (backbone atoms only — not comparable to full-atom values): 8655 Å² total; per-residue (Å²): 125,96,52,67,48,78,48,76,57,99,88,42,78,46,80,44,66,57,95,88,59,91,70,72,88,72,77,84,84,84,83,91,83,89,76,97,76,64,50,61,51,80,40,56,55,74,35,81,48,76,57,91,59,75,41,70,27,60,54,35,42,39,37,35,30,35,54,16,38,39,38,41,33,32,48,30,48,34,39,37,36,36,36,34,38,50,23,38,40,39,37,30,54,36,31,47,28,40,33,34,72,36,29,26,46,51,14,36,40,40,21,59,54,27,42,20,36,34,38,40,39,32,36,25,39,51,13,36,40,33,36,23,32,52,40,34,40,38,41,38,29,24,41,51,11,38,39,39,35,39,78,70,46,82,39,81,52,65,52,66,36,80,69,30,45,78,46,74,113

Radius of gyration: 16.92 Å; Cα contacts (8 Å, |Δi|>4): 459; chains: 1; bounding box: 40×30×48 Å

Sequence (169 aa):
MPYVQTRVEGGTLVLTVDDNVDIGRMLDKTISITIPNLSGIELSGSSVFSGTDTLRPTDFQLTASGASQCTVACAAQRVFVSSSGASAWKLDGQATSLIVSSASGASVIRAFGLPVDNVSLSLSGASRLETTVSTSITGSASGESIITYRGQPGQINVSTSGGSTVRQE

pLDDT: mean 91.01, std 11.09, range [50.56, 98.75]

Foldseek 3Di:
DPFWDWDADPNDTDTDGDPPDPPDPDDDDDDDDDDPAAQEDEEEAAEEEEDPDEHEEQHYYYYYEAAYEYEHEYEYAEYEYEEYHQYEYHYAYEYAEYEDVEYDHAYEYHACRYEYAEYEHDYEANYEAEHEYEAEYAYEYEHLYEYEYEYDHPYYHYHYYDNYDYYYD

Nearest PDB structures (foldseek):
  3pet-assembly1_A  TM=9.313E-01  e=3.136E-05  Bacteroides fragilis NCTC 9343
  3lyc-assembly2_C  TM=7.353E-01  e=1.798E-03  Parabacteroides distasonis ATCC 8503
  3lyc-assembly5_J  TM=7.696E-01  e=4.618E-03  Parabacteroides distasonis ATCC 8503
  3lyc-assembly8_P  TM=7.125E-01  e=2.373E-03  Parabacteroides distasonis ATCC 8503
  3ljy-assembly2_B  TM=6.296E-01  e=1.798E-03  Parabacteroides distasonis ATCC 8503

Mean predicted aligned error: 5.76 Å